Protein AF-A0A538PFQ9-F1 (afdb_monomer)

pLDDT: mean 81.39, std 15.21, range [42.59, 97.06]

Sequence (89 aa):
MSKTGTNLEQLRDQPDHELRQALARTRDDLFRLHLAQHTNQVTSSAALTEKRREIARILTILRARELGSETQGQKAQNKAQNRAKKAKS

Mean predicted aligned error: 8.91 Å

Foldseek 3Di:
DDPPQDDLVVLLQDDLVVLVVVLVVLVVVLVVQVVCVVVVNDPDPVSNVSSVVSNVSSVVSNVCVVVVVGDRNCVVVVVVVVVVVVVVD

Radius of gyration: 17.33 Å; Cα contacts (8 Å, |Δi|>4): 50; chains: 1; bounding box: 49×32×39 Å

Nearest PDB structures (foldseek):
  7m4v-assembly1_X  TM=9.881E-01  e=6.122E-03  Acinetobacter baumannii AB0057
  7n2u-assembly1_Lc  TM=9.915E-01  e=1.048E-02  Escherichia coli K-12
  6qul-assembly1_Z  TM=9.906E-01  e=1.253E-02  Escherichia coli
  5gae-assembly1_Z  TM=9.521E-01  e=9.871E-03  Escherichia coli
  5gag-assembly1_Z  TM=9.952E-01  e=1.591E-02  Escherichia coli

Structure (mmCIF, N/CA/C/O backbone):
data_AF-A0A538PFQ9-F1
#
_entry.id   AF-A0A538PFQ9-F1
#
loop_
_atom_site.group_PDB
_atom_site.id
_atom_site.type_symbol
_atom_site.label_atom_id
_atom_site.label_alt_id
_atom_site.label_comp_id
_atom_site.label_asym_id
_atom_site.label_entity_id
_atom_site.label_seq_id
_atom_site.pdbx_PDB_ins_code
_atom_site.Cartn_x
_atom_site.Cartn_y
_atom_site.Cartn_z
_atom_site.occupancy
_atom_site.B_iso_or_equiv
_atom_site.auth_seq_id
_atom_site.auth_comp_id
_atom_site.auth_asym_id
_atom_site.auth_atom_id
_atom_site.pdbx_PDB_model_num
ATOM 1 N N . MET A 1 1 ? 5.809 19.644 -4.430 1.00 43.59 1 MET A N 1
ATOM 2 C CA . MET A 1 1 ? 5.606 18.235 -4.025 1.00 43.59 1 MET A CA 1
ATOM 3 C C . MET A 1 1 ? 4.224 17.786 -4.475 1.00 43.59 1 MET A C 1
ATOM 5 O O . MET A 1 1 ? 3.270 17.929 -3.727 1.00 43.59 1 MET A O 1
ATOM 9 N N . SER A 1 2 ? 4.112 17.260 -5.690 1.00 42.59 2 SER A N 1
ATOM 10 C CA . SER A 1 2 ? 2.845 16.741 -6.218 1.00 42.59 2 SER A CA 1
ATOM 11 C C . SER A 1 2 ? 2.937 15.219 -6.238 1.00 42.59 2 SER A C 1
ATOM 13 O O . SER A 1 2 ? 3.451 14.638 -7.187 1.00 42.59 2 SER A O 1
ATOM 15 N N . LYS A 1 3 ? 2.556 14.557 -5.140 1.00 47.91 3 LYS A N 1
ATOM 16 C CA . LYS A 1 3 ? 2.502 13.086 -5.080 1.00 47.91 3 LYS A CA 1
ATOM 17 C C . LYS A 1 3 ? 1.146 12.619 -5.606 1.00 47.91 3 LYS A C 1
ATOM 19 O O . LYS A 1 3 ? 0.267 12.244 -4.838 1.00 47.91 3 LYS A O 1
ATOM 24 N N . THR A 1 4 ? 0.994 12.639 -6.923 1.00 49.34 4 THR A N 1
ATOM 25 C CA . THR A 1 4 ? -0.115 11.994 -7.636 1.00 49.34 4 THR A CA 1
ATOM 26 C C . THR A 1 4 ? 0.221 10.516 -7.829 1.00 49.34 4 THR A C 1
ATOM 28 O O . THR A 1 4 ? 0.504 10.065 -8.925 1.00 49.34 4 THR A O 1
ATOM 31 N N . GLY A 1 5 ? 0.275 9.776 -6.727 1.00 57.66 5 GLY A N 1
ATOM 32 C CA . GLY A 1 5 ? 0.437 8.327 -6.730 1.00 57.66 5 GLY A CA 1
ATOM 33 C C . GLY A 1 5 ? -0.340 7.814 -5.542 1.00 57.66 5 GLY A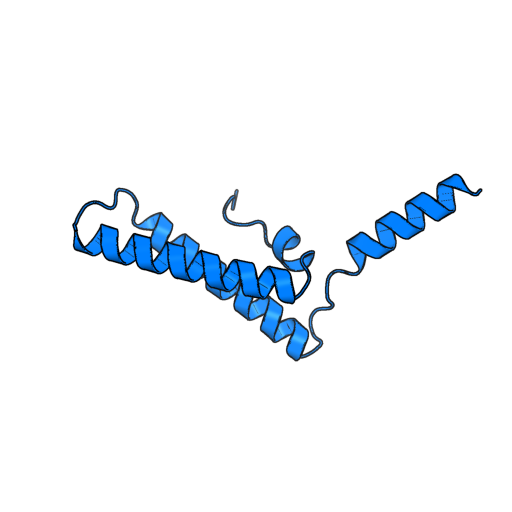 C 1
ATOM 34 O O . GLY A 1 5 ? 0.172 7.931 -4.430 1.00 57.66 5 GLY A O 1
ATOM 35 N N . THR A 1 6 ? -1.592 7.409 -5.784 1.00 62.50 6 THR A N 1
ATOM 36 C CA . THR A 1 6 ? -2.643 7.064 -4.801 1.00 62.50 6 THR A CA 1
ATOM 37 C C . THR A 1 6 ? -2.769 8.042 -3.628 1.00 62.50 6 THR A C 1
ATOM 39 O O . THR A 1 6 ? -1.994 8.025 -2.669 1.00 62.50 6 THR A O 1
ATOM 42 N N . ASN A 1 7 ? -3.781 8.911 -3.698 1.00 79.94 7 ASN A N 1
ATOM 43 C CA . ASN A 1 7 ? -4.087 9.858 -2.632 1.00 79.94 7 ASN A CA 1
ATOM 44 C C . ASN A 1 7 ? -4.386 9.085 -1.327 1.00 79.94 7 ASN A C 1
ATOM 46 O O . ASN A 1 7 ? -5.274 8.238 -1.273 1.00 79.94 7 ASN A O 1
ATOM 50 N N . LEU A 1 8 ? -3.608 9.367 -0.277 1.00 83.25 8 LEU A N 1
ATOM 51 C CA . LEU A 1 8 ? -3.703 8.687 1.019 1.00 83.25 8 LEU A CA 1
ATOM 52 C C . LEU A 1 8 ? -5.074 8.895 1.684 1.00 83.25 8 LEU A C 1
ATOM 54 O O . LEU A 1 8 ? -5.559 8.010 2.382 1.00 83.25 8 LEU A O 1
ATOM 58 N N . GLU A 1 9 ? -5.698 10.053 1.468 1.00 83.50 9 GLU A N 1
ATOM 59 C CA . GLU A 1 9 ? -7.030 10.360 1.994 1.00 83.50 9 GLU A CA 1
ATOM 60 C C . GLU A 1 9 ? -8.079 9.441 1.368 1.00 83.50 9 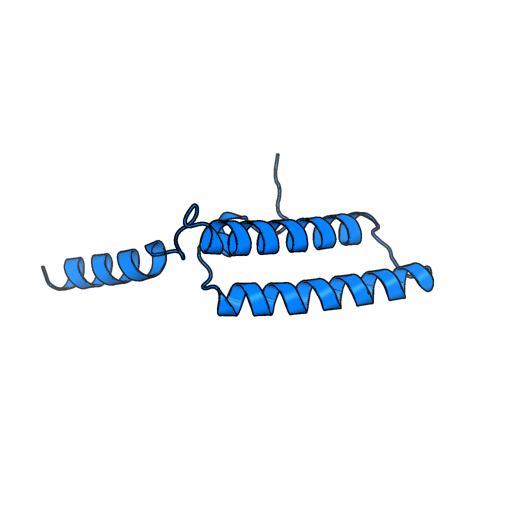GLU A C 1
ATOM 62 O O . GLU A 1 9 ? -8.910 8.897 2.087 1.00 83.50 9 GLU A O 1
ATOM 67 N N . GLN A 1 10 ? -7.970 9.169 0.062 1.00 85.25 10 GLN A N 1
ATOM 68 C CA . GLN A 1 10 ? -8.873 8.241 -0.624 1.00 85.25 10 GLN A CA 1
ATOM 69 C C . GLN A 1 10 ? -8.797 6.835 -0.022 1.00 85.25 10 GLN A C 1
ATOM 71 O O . GLN A 1 10 ? -9.832 6.237 0.245 1.00 85.25 10 GLN A O 1
ATOM 76 N N . LEU A 1 11 ? -7.590 6.327 0.263 1.00 88.00 11 LEU A N 1
ATOM 77 C CA . LEU A 1 11 ? -7.418 5.021 0.915 1.00 88.00 11 LEU A CA 1
ATOM 78 C C . LEU A 1 11 ? -8.022 5.002 2.331 1.00 88.00 11 LEU A C 1
ATOM 80 O O . LEU A 1 11 ? -8.627 4.016 2.744 1.00 88.00 11 LEU A O 1
ATOM 84 N N . ARG A 1 12 ? -7.891 6.096 3.087 1.00 88.25 12 ARG A N 1
ATOM 85 C CA . ARG A 1 12 ? -8.459 6.199 4.441 1.00 88.25 12 ARG A CA 1
ATOM 86 C C . ARG A 1 12 ? -9.983 6.249 4.457 1.00 88.25 12 ARG A C 1
ATOM 88 O O . ARG A 1 12 ? -10.582 5.784 5.426 1.00 88.25 12 ARG A O 1
ATOM 95 N N . ASP A 1 13 ? -10.596 6.781 3.409 1.00 87.56 13 ASP A N 1
ATOM 96 C CA . ASP A 1 13 ? -12.051 6.850 3.284 1.00 87.56 13 ASP A CA 1
ATOM 97 C C . ASP A 1 13 ? -12.677 5.502 2.874 1.00 87.56 13 ASP A C 1
ATOM 99 O O . ASP A 1 13 ? -13.870 5.293 3.096 1.00 87.56 13 ASP A O 1
ATOM 103 N N . GLN A 1 14 ? -11.891 4.562 2.334 1.00 88.25 14 GLN A N 1
ATOM 104 C CA . GLN A 1 14 ? -12.383 3.236 1.952 1.00 88.25 14 GLN A CA 1
ATOM 105 C C . GLN A 1 14 ? -12.613 2.311 3.160 1.00 88.25 14 GLN A C 1
ATOM 107 O O . GLN A 1 14 ? -11.826 2.321 4.115 1.00 88.25 14 GLN A O 1
ATOM 112 N N . PRO A 1 15 ? -13.645 1.448 3.130 1.00 90.06 15 PRO A N 1
ATOM 113 C CA . PRO A 1 15 ? -13.848 0.405 4.134 1.00 90.06 15 PRO A CA 1
ATOM 114 C C . PRO A 1 15 ? -12.789 -0.709 4.025 1.00 90.06 15 PRO A C 1
ATOM 116 O O . PRO A 1 15 ? -12.147 -0.884 2.989 1.00 90.06 15 PRO A O 1
ATOM 119 N N . ASP A 1 16 ? -12.612 -1.507 5.085 1.00 90.81 16 ASP A N 1
ATOM 120 C CA . ASP A 1 16 ? -11.545 -2.529 5.131 1.00 90.81 16 ASP A CA 1
ATOM 121 C C . ASP A 1 16 ? -11.633 -3.565 4.011 1.00 90.81 16 ASP A C 1
ATOM 123 O O . ASP A 1 16 ? -10.604 -4.023 3.516 1.00 90.81 16 ASP A O 1
ATOM 127 N N . HIS A 1 17 ? -12.843 -3.954 3.609 1.00 91.44 17 HIS A N 1
ATOM 128 C CA . HIS A 1 17 ? -13.021 -4.942 2.547 1.00 91.44 17 HIS A CA 1
ATOM 129 C C . HIS A 1 17 ? -12.540 -4.403 1.190 1.00 91.44 17 HIS A C 1
ATOM 131 O O . HIS A 1 17 ? -11.857 -5.119 0.458 1.00 91.44 17 HIS A O 1
ATOM 137 N N . GLU A 1 18 ? -12.814 -3.130 0.888 1.00 91.38 18 GLU A N 1
ATOM 138 C CA . GLU A 1 18 ? -12.304 -2.469 -0.315 1.00 91.38 18 GLU A CA 1
ATOM 139 C C . GLU A 1 18 ? -10.786 -2.315 -0.263 1.00 91.38 18 GLU A C 1
ATOM 141 O O . GLU A 1 18 ? -10.117 -2.601 -1.252 1.00 91.38 18 GLU A O 1
ATOM 146 N N . LEU A 1 19 ? -10.218 -1.950 0.893 1.00 92.81 19 LEU A N 1
ATOM 147 C CA . LEU A 1 19 ? -8.764 -1.875 1.064 1.00 92.81 19 LEU A CA 1
ATOM 148 C C . LEU A 1 19 ? -8.083 -3.229 0.847 1.00 92.81 19 LEU A C 1
ATOM 150 O O . LEU A 1 19 ? -7.037 -3.302 0.204 1.00 92.81 19 LEU A O 1
ATOM 154 N N . ARG A 1 20 ? -8.676 -4.319 1.342 1.00 94.81 20 ARG A N 1
ATOM 155 C CA . ARG A 1 20 ? -8.171 -5.682 1.108 1.00 94.81 20 ARG A CA 1
ATOM 156 C C . ARG A 1 20 ? -8.264 -6.072 -0.367 1.00 94.81 20 ARG A C 1
ATOM 158 O O . ARG A 1 20 ? -7.342 -6.700 -0.884 1.00 94.81 20 ARG A O 1
ATOM 165 N N . GLN A 1 21 ? -9.330 -5.671 -1.058 1.00 95.88 21 GLN A N 1
ATOM 166 C CA . GLN A 1 21 ? -9.459 -5.897 -2.496 1.00 95.88 21 GLN A CA 1
ATOM 167 C C . GLN A 1 21 ? -8.438 -5.073 -3.293 1.00 95.88 21 GLN A C 1
ATOM 169 O O . GLN A 1 21 ? -7.802 -5.605 -4.203 1.00 95.88 21 GLN A O 1
ATOM 174 N N . ALA A 1 22 ? -8.244 -3.802 -2.938 1.00 92.94 22 ALA A N 1
ATOM 175 C CA . ALA A 1 22 ? -7.229 -2.940 -3.531 1.00 92.94 22 ALA A CA 1
ATOM 176 C C . ALA A 1 22 ? -5.831 -3.539 -3.335 1.00 92.94 22 ALA A C 1
ATOM 178 O O . ALA A 1 22 ? -5.091 -3.680 -4.300 1.00 92.94 22 ALA A O 1
ATOM 179 N N . LEU A 1 23 ? -5.514 -4.014 -2.125 1.00 95.88 23 LEU A N 1
ATOM 180 C CA . LEU A 1 23 ? -4.253 -4.691 -1.822 1.00 95.88 23 LEU A CA 1
ATOM 181 C C . LEU A 1 23 ? -3.991 -5.893 -2.739 1.00 95.88 23 LEU A C 1
ATOM 183 O O . LEU A 1 23 ? -2.866 -6.060 -3.212 1.00 95.88 23 LEU A O 1
ATOM 187 N N . ALA A 1 24 ? -5.003 -6.732 -2.978 1.00 97.06 24 ALA A N 1
ATOM 188 C CA . ALA A 1 24 ? -4.880 -7.875 -3.880 1.00 97.06 24 ALA A CA 1
ATOM 189 C C . ALA A 1 24 ? -4.572 -7.417 -5.315 1.00 97.06 24 ALA A C 1
ATOM 191 O O . ALA A 1 24 ? -3.589 -7.859 -5.903 1.00 97.06 24 ALA A O 1
ATOM 192 N N . ARG A 1 25 ? -5.328 -6.438 -5.828 1.00 95.94 25 ARG A N 1
ATOM 193 C CA . ARG A 1 25 ? -5.113 -5.877 -7.172 1.00 95.94 25 ARG A CA 1
ATOM 194 C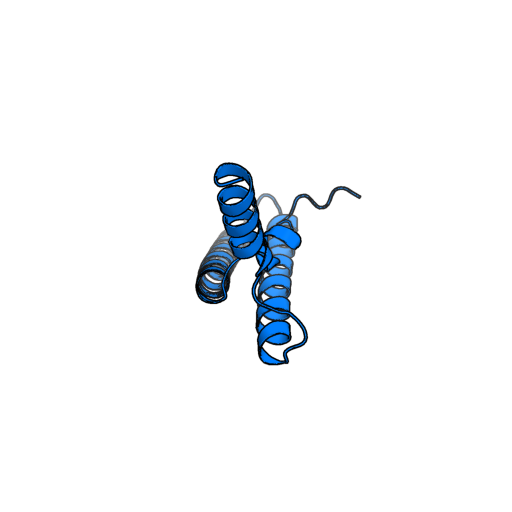 C . ARG A 1 25 ? -3.720 -5.261 -7.328 1.00 95.94 25 ARG A C 1
ATOM 196 O O . ARG A 1 25 ? -3.036 -5.536 -8.307 1.00 95.94 25 ARG A O 1
ATOM 203 N N . THR A 1 26 ? -3.265 -4.473 -6.354 1.00 94.81 26 THR A N 1
ATOM 204 C CA . THR A 1 26 ? -1.942 -3.832 -6.404 1.00 94.81 26 THR A CA 1
ATOM 205 C C . THR A 1 26 ? -0.807 -4.864 -6.350 1.00 94.81 26 THR A C 1
ATOM 207 O O . THR A 1 26 ? 0.245 -4.649 -6.954 1.00 94.81 26 THR A O 1
ATOM 210 N N . ARG A 1 27 ? -1.000 -6.002 -5.666 1.00 96.19 27 ARG A N 1
ATOM 211 C CA . ARG A 1 27 ? -0.044 -7.125 -5.681 1.00 96.19 27 ARG A CA 1
ATOM 212 C C . ARG A 1 27 ? 0.014 -7.813 -7.041 1.00 96.19 27 ARG A C 1
ATOM 214 O O . ARG A 1 27 ? 1.117 -8.066 -7.520 1.00 96.19 27 ARG A O 1
ATOM 221 N N . ASP A 1 28 ? -1.132 -8.050 -7.673 1.00 96.88 28 ASP A N 1
ATOM 222 C CA . ASP A 1 28 ? -1.186 -8.627 -9.021 1.00 96.88 28 ASP A CA 1
ATOM 223 C C . ASP A 1 28 ? -0.517 -7.704 -10.047 1.00 96.88 28 ASP A C 1
ATOM 225 O O . ASP A 1 28 ? 0.266 -8.153 -10.885 1.00 96.88 28 ASP A O 1
ATOM 229 N N . ASP A 1 29 ? -0.753 -6.394 -9.946 1.00 93.81 29 ASP A N 1
ATOM 230 C CA . ASP A 1 29 ? -0.073 -5.395 -10.772 1.00 93.81 29 ASP A CA 1
ATOM 231 C C . ASP A 1 29 ? 1.446 -5.428 -10.568 1.00 93.81 29 ASP A C 1
ATOM 233 O O . ASP A 1 29 ? 2.203 -5.389 -11.538 1.00 93.81 29 ASP A O 1
ATOM 237 N N . LEU A 1 30 ? 1.909 -5.527 -9.316 1.00 94.12 30 LEU A N 1
ATOM 238 C CA . LEU A 1 30 ? 3.336 -5.637 -9.020 1.00 94.12 30 LEU A CA 1
ATOM 239 C C . LEU A 1 30 ? 3.935 -6.923 -9.609 1.00 94.12 30 LEU A C 1
ATOM 241 O O . LEU A 1 30 ? 5.040 -6.882 -10.145 1.00 94.12 30 LEU A O 1
ATOM 245 N N . PHE A 1 31 ? 3.212 -8.044 -9.551 1.00 94.62 31 PHE A N 1
ATOM 246 C CA . PHE A 1 31 ? 3.638 -9.298 -10.171 1.00 94.62 31 PHE A CA 1
ATOM 247 C C . PHE A 1 31 ? 3.770 -9.163 -11.694 1.00 94.62 31 PHE A C 1
ATOM 249 O O . PHE A 1 31 ? 4.797 -9.542 -12.255 1.00 94.62 31 PHE A O 1
ATOM 256 N N . ARG A 1 32 ? 2.782 -8.552 -12.359 1.00 92.56 32 ARG A N 1
ATOM 257 C CA . ARG A 1 32 ? 2.837 -8.269 -13.805 1.00 92.56 32 ARG A CA 1
ATOM 258 C C . ARG A 1 32 ? 4.023 -7.377 -14.165 1.00 92.56 32 ARG A C 1
ATOM 260 O O . ARG A 1 32 ? 4.703 -7.643 -15.151 1.00 92.56 32 ARG A O 1
ATOM 267 N N . LEU A 1 33 ? 4.296 -6.351 -13.357 1.00 91.75 33 LEU A N 1
ATOM 268 C CA . LEU A 1 33 ? 5.448 -5.470 -13.554 1.00 91.75 33 LEU A CA 1
ATOM 269 C C . LEU A 1 33 ? 6.779 -6.205 -13.368 1.00 91.75 33 LEU A C 1
ATOM 271 O O . LEU A 1 33 ? 7.690 -5.986 -14.161 1.00 91.75 33 LEU A O 1
ATOM 275 N N . HIS A 1 34 ? 6.899 -7.095 -12.378 1.00 90.69 34 HIS A N 1
ATOM 276 C CA . HIS A 1 34 ? 8.084 -7.946 -12.250 1.00 90.69 34 HIS A CA 1
ATOM 277 C C . HIS A 1 34 ? 8.248 -8.856 -13.467 1.00 90.69 34 HIS A C 1
ATOM 279 O O . HIS A 1 34 ? 9.339 -8.918 -14.026 1.00 90.69 34 HIS A O 1
ATOM 285 N N . LEU A 1 35 ? 7.178 -9.513 -13.922 1.00 91.19 35 LEU A N 1
ATOM 286 C CA . LEU A 1 35 ? 7.240 -10.380 -15.099 1.00 91.19 35 LEU A CA 1
ATOM 287 C C . LEU A 1 35 ? 7.708 -9.603 -16.338 1.00 91.19 35 LEU A C 1
ATOM 289 O O . LEU A 1 35 ? 8.634 -10.032 -17.020 1.00 91.19 35 LEU A O 1
ATOM 293 N N . ALA A 1 36 ? 7.136 -8.423 -16.575 1.00 88.56 36 ALA A N 1
ATOM 294 C CA . ALA A 1 36 ? 7.531 -7.557 -17.680 1.00 88.56 36 ALA A CA 1
ATOM 295 C C . ALA A 1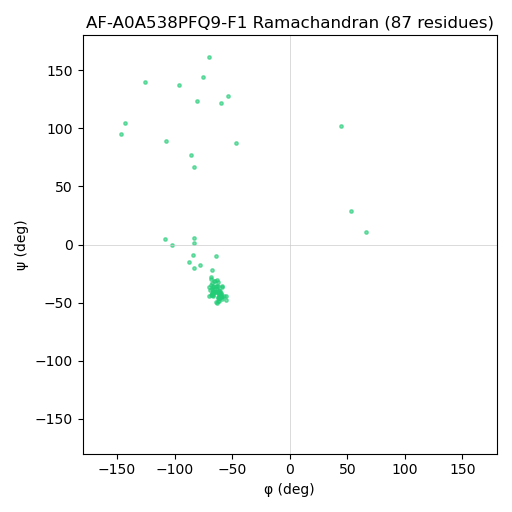 36 ? 8.977 -7.034 -17.540 1.00 88.56 36 ALA A C 1
ATOM 297 O O . ALA A 1 36 ? 9.663 -6.801 -18.540 1.00 88.56 36 ALA A O 1
ATOM 298 N N . GLN A 1 37 ? 9.461 -6.839 -16.307 1.00 88.19 37 GLN A N 1
ATOM 299 C CA . GLN A 1 37 ? 10.849 -6.455 -16.050 1.00 88.19 37 GLN A CA 1
ATOM 300 C C . GLN A 1 37 ? 11.798 -7.596 -16.422 1.00 88.19 37 GLN A C 1
ATOM 302 O O . GLN A 1 37 ? 12.815 -7.349 -17.062 1.00 88.19 37 GLN A O 1
ATOM 307 N N . HIS A 1 38 ? 11.451 -8.837 -16.075 1.00 85.56 38 HIS A N 1
ATOM 308 C CA . HIS A 1 38 ? 12.239 -10.014 -16.443 1.00 85.56 38 HIS A CA 1
ATOM 309 C C . HIS A 1 38 ? 12.313 -10.226 -17.958 1.00 85.56 38 HIS A C 1
ATOM 311 O O . HIS A 1 38 ? 13.329 -10.702 -18.454 1.00 85.56 38 HIS A O 1
ATOM 317 N N . THR A 1 39 ? 11.285 -9.825 -18.708 1.00 88.75 39 THR A N 1
ATOM 318 C CA . THR A 1 39 ? 11.307 -9.862 -20.177 1.00 88.75 39 THR A CA 1
ATOM 319 C C . THR A 1 39 ? 12.002 -8.652 -20.811 1.00 88.75 39 THR A C 1
ATOM 321 O O . THR A 1 39 ? 11.955 -8.517 -22.029 1.00 88.75 39 THR A O 1
ATOM 324 N N . ASN A 1 40 ? 12.613 -7.754 -20.021 1.00 79.88 40 ASN A N 1
ATOM 325 C CA . ASN A 1 40 ? 13.180 -6.471 -20.468 1.00 79.88 40 ASN A CA 1
ATOM 326 C C . ASN A 1 40 ? 12.190 -5.592 -21.262 1.00 79.88 40 ASN A C 1
ATOM 328 O O . ASN A 1 40 ? 12.590 -4.797 -22.107 1.00 79.88 40 ASN A O 1
ATOM 332 N N . GLN A 1 41 ? 10.888 -5.715 -20.984 1.00 75.56 41 GLN A N 1
ATOM 333 C CA . GLN A 1 41 ? 9.826 -4.951 -21.659 1.00 75.56 41 GLN A CA 1
ATOM 334 C C . GLN A 1 41 ? 9.302 -3.783 -20.807 1.00 75.56 41 GLN A C 1
ATOM 336 O O . GLN A 1 41 ? 8.411 -3.050 -21.233 1.00 75.56 41 GLN A O 1
ATOM 341 N N . VAL A 1 42 ? 9.832 -3.586 -19.594 1.00 73.25 42 VAL A N 1
ATOM 342 C CA . VAL A 1 42 ? 9.410 -2.488 -18.711 1.00 73.25 42 VAL A CA 1
ATOM 343 C C . VAL A 1 42 ? 10.076 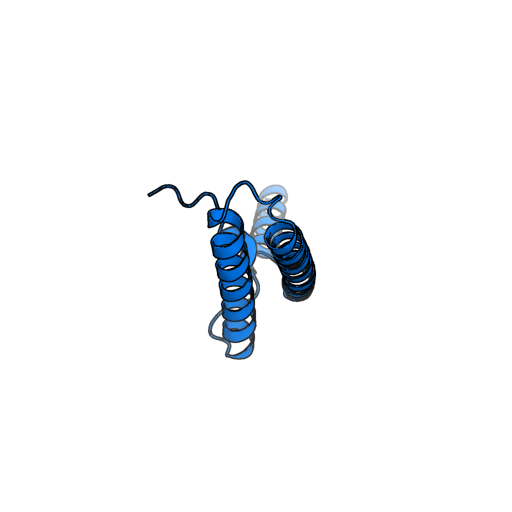-1.175 -19.101 1.00 73.25 42 VAL A C 1
ATOM 345 O O . VAL A 1 42 ? 11.294 -1.036 -19.067 1.00 73.25 42 VAL A O 1
ATOM 348 N N . THR A 1 43 ? 9.240 -0.174 -19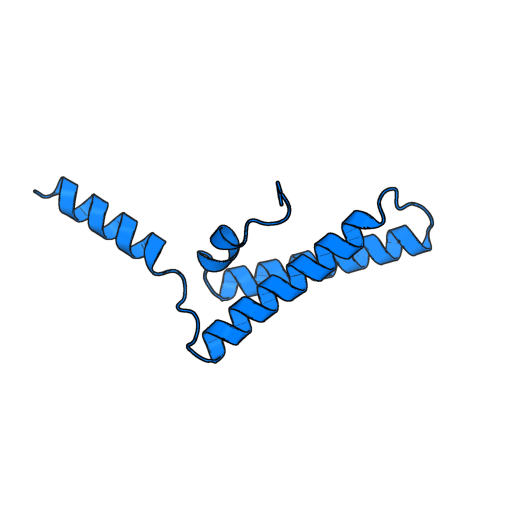.364 1.00 67.00 43 THR A N 1
ATOM 349 C CA . THR A 1 43 ? 9.636 1.201 -19.702 1.00 67.00 43 THR A CA 1
ATOM 350 C C . THR A 1 43 ? 9.839 2.106 -18.482 1.00 67.00 43 THR A C 1
ATOM 352 O O . THR A 1 43 ? 10.428 3.174 -18.616 1.00 67.00 43 THR A O 1
ATOM 355 N N . SER A 1 44 ? 9.364 1.724 -17.286 1.00 79.50 44 SER A N 1
ATOM 356 C CA . SER A 1 44 ? 9.434 2.575 -16.085 1.00 79.50 44 SER A CA 1
ATOM 357 C C . SER A 1 44 ? 9.696 1.790 -14.796 1.00 79.50 44 SER A C 1
ATOM 359 O O . SER A 1 4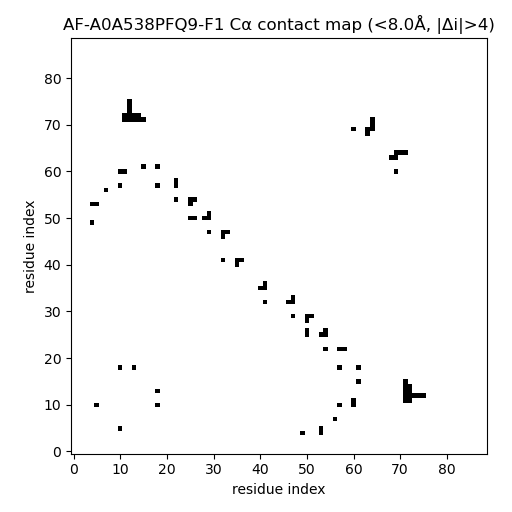4 ? 8.799 1.186 -14.208 1.00 79.50 44 SER A O 1
ATOM 361 N N . SER A 1 45 ? 10.931 1.866 -14.292 1.00 81.00 45 SER A N 1
ATOM 362 C CA . SER A 1 45 ? 11.323 1.323 -12.978 1.00 81.00 45 SER A CA 1
ATOM 363 C C . SER A 1 45 ? 10.671 2.066 -11.799 1.00 81.00 45 SER A C 1
ATOM 365 O O . SER A 1 45 ? 10.519 1.514 -10.703 1.00 81.00 45 SER A O 1
ATOM 367 N N . ALA A 1 46 ? 10.233 3.310 -12.022 1.00 87.69 46 ALA A N 1
ATOM 368 C CA . ALA A 1 46 ? 9.499 4.098 -11.038 1.00 87.69 46 ALA A CA 1
ATOM 369 C C . ALA A 1 46 ? 8.151 3.448 -10.686 1.00 87.69 46 ALA A C 1
ATOM 371 O O . ALA A 1 46 ? 7.775 3.448 -9.512 1.00 87.69 46 ALA A O 1
ATOM 372 N N . ALA A 1 47 ? 7.488 2.810 -11.659 1.00 87.38 47 ALA A N 1
ATOM 373 C CA . ALA A 1 47 ? 6.199 2.146 -11.465 1.00 87.38 47 ALA A CA 1
ATOM 374 C C . ALA A 1 47 ? 6.275 0.994 -10.447 1.00 87.38 47 ALA A C 1
ATOM 376 O O . ALA A 1 47 ? 5.400 0.866 -9.591 1.00 87.38 47 ALA A O 1
ATOM 377 N N . LEU A 1 48 ? 7.354 0.199 -10.451 1.00 90.31 48 LEU A N 1
ATOM 378 C CA . LEU A 1 48 ? 7.567 -0.834 -9.426 1.00 90.31 48 LEU A CA 1
ATOM 379 C C . LEU A 1 48 ? 7.672 -0.230 -8.026 1.00 90.31 48 LEU A C 1
ATOM 381 O O . LEU A 1 48 ? 7.103 -0.734 -7.056 1.00 90.31 48 LEU A O 1
ATOM 385 N N . THR A 1 49 ? 8.442 0.849 -7.901 1.00 90.62 49 THR A N 1
ATOM 386 C CA . THR A 1 49 ? 8.645 1.513 -6.611 1.00 90.62 49 THR A CA 1
ATOM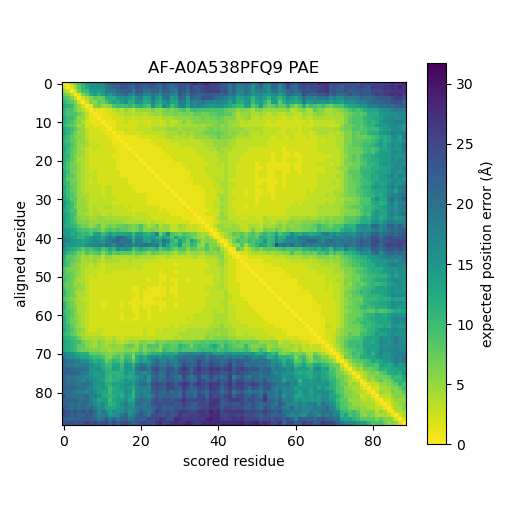 387 C C . THR A 1 49 ? 7.356 2.154 -6.112 1.00 90.62 49 THR A C 1
ATOM 389 O O . THR A 1 49 ? 7.074 2.101 -4.916 1.00 90.62 49 THR A O 1
ATOM 392 N N . GLU A 1 50 ? 6.549 2.703 -7.012 1.00 90.62 50 GLU A N 1
ATOM 393 C CA . GLU A 1 50 ? 5.230 3.233 -6.698 1.00 90.62 50 GLU A CA 1
ATOM 394 C C . GLU A 1 50 ? 4.274 2.144 -6.203 1.00 90.62 50 GLU A C 1
ATOM 396 O O . GLU A 1 50 ? 3.740 2.281 -5.102 1.00 90.62 50 GLU A O 1
ATOM 401 N N . LYS A 1 51 ? 4.150 1.022 -6.923 1.00 92.62 51 LYS A N 1
ATOM 402 C CA . LYS A 1 51 ? 3.291 -0.102 -6.512 1.00 92.62 51 LYS A CA 1
ATOM 403 C C . LYS A 1 51 ? 3.709 -0.699 -5.167 1.00 92.62 51 LYS A C 1
ATOM 405 O O . LYS A 1 51 ? 2.859 -0.963 -4.318 1.00 92.62 51 LYS A O 1
ATOM 410 N N . ARG A 1 52 ? 5.016 -0.827 -4.899 1.00 93.44 52 ARG A N 1
ATOM 411 C CA . ARG A 1 52 ? 5.519 -1.240 -3.570 1.00 93.44 52 ARG A CA 1
ATOM 412 C C . ARG A 1 52 ? 5.110 -0.265 -2.464 1.00 93.44 52 ARG A C 1
ATOM 414 O O . ARG A 1 52 ? 4.704 -0.694 -1.385 1.00 93.44 52 ARG A O 1
ATOM 421 N N . ARG A 1 53 ? 5.204 1.044 -2.719 1.00 93.62 53 ARG A N 1
ATOM 422 C CA . ARG A 1 53 ? 4.790 2.082 -1.758 1.00 93.62 53 ARG A CA 1
ATOM 423 C C . ARG A 1 53 ? 3.281 2.082 -1.536 1.00 93.62 53 ARG A C 1
ATOM 425 O O . ARG A 1 53 ? 2.848 2.287 -0.409 1.00 93.62 53 ARG A O 1
ATOM 432 N N . GLU A 1 54 ? 2.495 1.849 -2.578 1.00 93.44 54 GLU A N 1
ATOM 433 C CA . GLU A 1 54 ? 1.040 1.729 -2.494 1.00 93.44 54 GLU A CA 1
ATOM 434 C C . GLU A 1 54 ? 0.629 0.549 -1.599 1.00 93.44 54 GLU A C 1
ATOM 436 O O . GLU A 1 54 ? -0.126 0.746 -0.648 1.00 93.44 54 GLU A O 1
ATOM 441 N N . ILE A 1 55 ? 1.224 -0.634 -1.804 1.00 95.12 55 ILE A N 1
ATOM 442 C CA . ILE A 1 55 ? 1.030 -1.807 -0.931 1.00 95.12 55 ILE A CA 1
ATOM 443 C C . ILE A 1 55 ? 1.356 -1.464 0.525 1.00 95.12 55 ILE A C 1
ATOM 445 O O . ILE A 1 55 ? 0.564 -1.761 1.420 1.00 95.12 55 ILE A O 1
ATOM 449 N N . ALA A 1 56 ? 2.500 -0.816 0.769 1.00 95.81 56 ALA A N 1
ATOM 450 C CA . ALA A 1 56 ? 2.907 -0.434 2.117 1.00 95.81 56 ALA A CA 1
ATOM 451 C C . ALA A 1 56 ? 1.886 0.503 2.782 1.00 95.81 56 ALA A C 1
ATOM 453 O O . ALA A 1 56 ? 1.533 0.288 3.936 1.00 95.81 56 ALA A O 1
ATOM 454 N N . ARG A 1 57 ? 1.353 1.500 2.061 1.00 94.44 57 ARG A N 1
ATOM 455 C CA . ARG A 1 57 ? 0.327 2.411 2.601 1.00 94.44 57 ARG A CA 1
ATOM 456 C C . ARG A 1 57 ? -0.954 1.677 2.982 1.00 94.44 57 ARG A C 1
ATOM 458 O O . ARG A 1 57 ? -1.473 1.922 4.066 1.00 94.44 57 ARG A O 1
ATOM 465 N N . ILE A 1 58 ? -1.441 0.782 2.120 1.00 94.31 58 ILE A N 1
ATOM 466 C CA . ILE A 1 58 ? -2.662 0.009 2.388 1.00 94.31 58 ILE A CA 1
ATOM 467 C C . ILE A 1 58 ? -2.477 -0.864 3.634 1.00 94.31 58 ILE A C 1
ATOM 469 O O . ILE A 1 58 ? -3.328 -0.861 4.522 1.00 94.31 58 ILE A O 1
ATOM 473 N N . LEU A 1 59 ? -1.345 -1.568 3.733 1.00 95.62 59 LEU A N 1
ATOM 474 C CA . LEU A 1 59 ? -1.024 -2.394 4.899 1.00 95.62 59 LEU A CA 1
ATOM 475 C C . LEU A 1 59 ? -0.915 -1.563 6.179 1.00 95.62 59 LEU A C 1
ATOM 477 O O . LEU A 1 59 ? -1.435 -1.979 7.210 1.00 95.62 59 LEU A O 1
ATOM 481 N N . THR A 1 60 ? -0.293 -0.385 6.114 1.00 95.44 60 THR A N 1
ATOM 482 C CA . THR A 1 60 ? -0.197 0.520 7.264 1.00 95.44 60 THR A CA 1
ATOM 483 C C . THR A 1 60 ? -1.573 0.973 7.744 1.00 95.44 60 THR A C 1
ATOM 485 O O . THR A 1 60 ? -1.811 0.951 8.945 1.00 95.44 60 THR A O 1
ATOM 488 N N . ILE A 1 61 ? -2.489 1.336 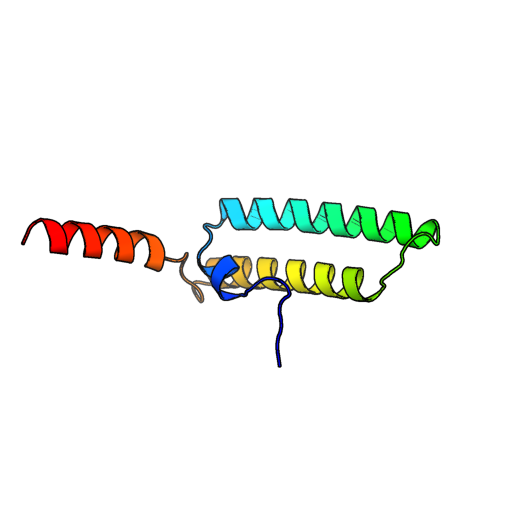6.841 1.00 93.19 61 ILE A N 1
ATOM 489 C CA . ILE A 1 61 ? -3.856 1.745 7.210 1.00 93.19 61 ILE A CA 1
ATOM 490 C C . ILE A 1 61 ? -4.610 0.577 7.848 1.00 93.19 61 ILE A C 1
ATOM 492 O O . ILE A 1 61 ? -5.167 0.728 8.932 1.00 93.19 61 ILE A O 1
ATOM 496 N N . LEU A 1 62 ? -4.588 -0.604 7.218 1.00 93.38 62 LEU A N 1
ATOM 497 C CA . LEU A 1 62 ? -5.228 -1.800 7.776 1.00 93.38 62 LEU A CA 1
ATOM 498 C C . LEU A 1 62 ? -4.679 -2.119 9.172 1.00 93.38 62 LEU A C 1
ATOM 500 O O . LEU A 1 62 ? -5.450 -2.348 10.099 1.00 93.38 62 LEU A O 1
ATOM 504 N N . ARG A 1 63 ? -3.356 -2.046 9.351 1.00 95.69 63 ARG A N 1
ATOM 505 C CA . ARG A 1 63 ? -2.719 -2.283 10.648 1.00 95.69 63 ARG A CA 1
ATOM 506 C C . ARG A 1 63 ? -3.067 -1.211 11.679 1.00 95.69 63 ARG A C 1
ATOM 508 O O . ARG A 1 63 ? -3.296 -1.535 12.839 1.00 95.69 63 ARG A O 1
ATOM 515 N N . ALA A 1 64 ? -3.114 0.056 11.281 1.00 93.12 64 ALA A N 1
ATOM 516 C CA . ALA A 1 64 ? -3.500 1.147 12.168 1.00 93.12 64 ALA A CA 1
ATOM 517 C C . ALA A 1 64 ? -4.956 1.004 12.638 1.00 93.12 64 ALA A C 1
ATOM 519 O O . ALA A 1 64 ? -5.243 1.283 13.800 1.00 93.12 64 ALA A O 1
ATOM 520 N N . ARG A 1 65 ? -5.851 0.512 11.770 1.00 92.25 65 ARG A N 1
ATOM 521 C CA . ARG A 1 65 ? -7.242 0.186 12.120 1.00 92.25 65 ARG A CA 1
ATOM 522 C C . ARG A 1 65 ? -7.336 -0.986 13.091 1.00 92.25 65 ARG A C 1
ATOM 524 O O . ARG A 1 65 ? -8.055 -0.889 14.078 1.00 92.25 65 ARG A O 1
ATOM 531 N N . GLU A 1 66 ? -6.558 -2.047 12.871 1.00 91.00 66 GLU A N 1
ATOM 532 C CA . GLU A 1 66 ? -6.451 -3.173 13.815 1.00 91.00 66 GLU A CA 1
ATOM 533 C C . GLU A 1 66 ? -5.966 -2.726 15.204 1.00 91.00 66 GLU A C 1
ATOM 535 O O . GLU A 1 66 ? -6.430 -3.240 16.216 1.00 91.00 66 GLU A O 1
ATOM 540 N N . LEU A 1 67 ? -5.052 -1.751 15.258 1.00 93.75 67 LEU A N 1
ATOM 541 C CA . LEU A 1 67 ? -4.526 -1.174 16.500 1.00 93.75 67 LEU A CA 1
ATOM 542 C C . LEU A 1 67 ? -5.423 -0.072 17.096 1.00 93.75 67 LEU A C 1
ATOM 544 O O . LEU A 1 67 ? -5.044 0.544 18.091 1.00 93.75 67 LEU A O 1
ATOM 548 N N . GLY A 1 68 ? -6.570 0.236 16.480 1.00 90.00 68 GLY A N 1
ATOM 549 C CA . GLY A 1 68 ? -7.474 1.308 16.915 1.00 90.00 68 GLY A CA 1
ATOM 550 C C . GLY A 1 68 ? -6.905 2.728 16.780 1.00 90.00 68 GLY A C 1
ATOM 551 O O . GLY A 1 68 ? -7.489 3.673 17.300 1.00 90.00 68 GLY A O 1
ATOM 552 N N . SER A 1 69 ? -5.772 2.894 16.091 1.00 85.94 69 SER A N 1
ATOM 553 C CA . SER A 1 69 ? -5.126 4.195 15.850 1.00 85.94 69 SER A CA 1
ATOM 554 C C . SER A 1 69 ? -5.726 4.944 14.655 1.00 85.94 69 SER A C 1
ATOM 556 O O . SER A 1 69 ? -5.573 6.158 14.546 1.00 85.94 69 SER A O 1
ATOM 558 N N . GLU A 1 70 ? -6.416 4.235 13.758 1.00 82.75 70 GLU A N 1
ATOM 559 C CA . GLU A 1 70 ? -7.238 4.825 12.702 1.00 82.75 70 GLU A CA 1
ATOM 560 C C . GLU A 1 70 ? -8.662 4.262 12.763 1.00 82.75 70 GLU A C 1
ATOM 562 O O . GLU A 1 70 ? -8.873 3.069 12.968 1.00 82.75 70 GLU A O 1
ATOM 567 N N . THR A 1 71 ? -9.655 5.118 12.543 1.00 74.50 71 THR A N 1
ATOM 568 C CA . THR A 1 71 ? -11.062 4.725 12.423 1.00 74.50 71 THR A CA 1
ATOM 569 C C . THR A 1 71 ? -11.423 4.572 10.948 1.00 74.50 71 THR A C 1
ATOM 571 O O . THR A 1 71 ? -11.034 5.404 10.124 1.00 74.50 71 THR A O 1
ATOM 574 N N . GLN A 1 72 ? -12.172 3.518 10.594 1.00 69.31 72 GLN A N 1
ATOM 575 C CA . GLN A 1 72 ? -12.739 3.385 9.246 1.00 69.31 72 GLN A CA 1
ATOM 576 C C . GLN A 1 72 ? -13.527 4.653 8.920 1.00 69.31 72 GLN A C 1
ATOM 578 O O . GLN A 1 72 ? -14.355 5.054 9.731 1.00 69.31 72 GLN A O 1
ATOM 583 N N . GLY A 1 73 ? -13.251 5.292 7.779 1.00 62.34 73 GLY A N 1
ATOM 584 C CA . GLY A 1 73 ? -13.723 6.637 7.445 1.00 62.34 73 GLY A CA 1
ATOM 585 C C . GLY A 1 73 ? -15.212 6.891 7.716 1.00 62.34 73 GLY A C 1
ATOM 586 O O . GLY A 1 73 ? -16.042 6.826 6.813 1.00 62.34 73 GLY A O 1
ATOM 587 N N . GLN A 1 74 ? -15.560 7.314 8.939 1.00 54.81 74 GLN A N 1
ATOM 588 C CA . GLN A 1 74 ? -16.911 7.768 9.293 1.00 54.81 74 GLN A CA 1
ATOM 589 C C . GLN A 1 74 ? -17.309 9.046 8.529 1.00 54.81 74 GLN A C 1
ATOM 591 O O . GLN A 1 74 ? -18.473 9.447 8.544 1.00 54.81 74 GLN A O 1
ATOM 596 N N . LYS A 1 75 ? -16.376 9.699 7.820 1.00 54.53 75 LYS A N 1
ATOM 597 C CA . LYS A 1 75 ? -16.629 10.947 7.086 1.00 54.53 75 LYS A CA 1
ATOM 598 C C . LYS A 1 75 ? -17.661 10.796 5.963 1.00 54.53 75 LYS A C 1
ATOM 600 O O . LYS A 1 75 ? -18.457 11.717 5.781 1.00 54.53 75 LYS A O 1
ATOM 605 N N . ALA A 1 76 ? -17.713 9.667 5.250 1.00 56.88 76 ALA A N 1
ATOM 606 C CA . ALA A 1 76 ? -18.690 9.469 4.171 1.00 56.88 76 ALA A CA 1
ATOM 607 C C . ALA A 1 76 ? -20.126 9.319 4.710 1.00 56.88 76 ALA A C 1
ATOM 609 O O . ALA A 1 76 ? -21.049 9.983 4.229 1.00 56.88 76 ALA A O 1
ATOM 610 N N . GLN A 1 77 ? -20.300 8.526 5.772 1.00 55.78 77 GLN A N 1
ATOM 611 C CA . GLN A 1 77 ? -21.592 8.337 6.438 1.00 55.78 77 GLN A CA 1
ATOM 612 C C . GLN A 1 77 ? -22.060 9.624 7.136 1.00 55.78 77 GLN A C 1
ATOM 614 O O . GLN A 1 77 ? -23.206 10.040 6.958 1.00 55.78 77 GLN A O 1
ATOM 619 N N . ASN A 1 78 ? -21.159 10.333 7.824 1.00 60.09 78 ASN A N 1
ATOM 620 C CA . ASN A 1 78 ? -21.480 11.595 8.498 1.00 60.09 78 ASN A CA 1
ATOM 621 C C . ASN A 1 78 ? -21.839 12.717 7.507 1.00 60.09 78 ASN A C 1
ATOM 623 O O . ASN A 1 78 ? -22.731 13.521 7.778 1.00 60.09 78 ASN A O 1
ATOM 627 N N . LYS A 1 79 ? -21.205 12.771 6.326 1.00 59.62 79 LYS A N 1
ATOM 628 C CA . LYS A 1 79 ? -21.530 13.761 5.282 1.00 59.62 79 LYS A CA 1
ATOM 629 C C . LYS A 1 79 ? -22.906 13.512 4.658 1.00 59.62 79 LYS A C 1
ATOM 631 O O . LYS A 1 79 ? -23.637 14.472 4.409 1.00 59.62 79 LYS A O 1
ATOM 636 N N . ALA A 1 80 ? -23.276 12.249 4.437 1.00 60.78 80 ALA A N 1
ATOM 637 C CA . ALA A 1 80 ? -24.603 11.877 3.944 1.00 60.78 80 ALA A CA 1
ATOM 638 C C . ALA A 1 80 ? -25.698 12.192 4.978 1.00 60.78 80 ALA A C 1
ATOM 640 O O . ALA A 1 80 ? -26.702 12.819 4.641 1.00 60.78 80 ALA A O 1
ATOM 641 N N . GLN A 1 81 ? -25.461 11.858 6.250 1.00 61.09 81 GLN A N 1
ATOM 642 C CA . GLN A 1 81 ? -26.381 12.165 7.348 1.00 61.09 81 GLN A CA 1
ATOM 643 C C . GLN A 1 81 ? -26.555 13.677 7.560 1.00 61.09 81 GLN A C 1
ATOM 645 O O . GLN A 1 81 ? -27.679 14.143 7.735 1.00 61.09 81 GLN A O 1
ATOM 650 N N . ASN A 1 82 ? -25.480 14.468 7.475 1.00 64.94 82 ASN A N 1
ATOM 651 C CA . ASN A 1 82 ? -25.566 15.926 7.612 1.00 64.94 82 ASN A CA 1
ATOM 652 C C . ASN A 1 82 ? -26.309 16.591 6.444 1.00 64.94 82 ASN A C 1
ATOM 654 O O . ASN A 1 82 ? -27.047 17.552 6.656 1.00 64.94 82 ASN A O 1
ATOM 658 N N . ARG A 1 83 ? -26.177 16.068 5.218 1.00 69.56 83 ARG A N 1
ATOM 659 C CA . ARG A 1 83 ? -26.964 16.541 4.065 1.00 69.56 83 ARG A CA 1
ATOM 660 C C . ARG A 1 83 ? -28.452 16.205 4.201 1.00 69.56 83 ARG A C 1
ATOM 662 O O . ARG A 1 83 ? -29.282 17.067 3.931 1.00 69.56 83 ARG A O 1
ATOM 669 N N . ALA A 1 84 ? -28.788 15.003 4.672 1.00 66.81 84 ALA A N 1
ATOM 670 C CA . ALA A 1 84 ? -30.177 14.591 4.895 1.00 66.81 84 ALA A CA 1
ATOM 671 C C . ALA A 1 84 ? -30.861 15.375 6.032 1.00 66.81 84 ALA A C 1
ATOM 673 O O . ALA A 1 84 ? -32.055 15.650 5.949 1.00 66.81 84 ALA A O 1
ATOM 674 N N . LYS A 1 85 ? -30.113 15.764 7.075 1.00 63.44 85 LYS A N 1
ATOM 675 C CA . LYS A 1 85 ? -30.617 16.613 8.168 1.00 63.44 85 LYS A CA 1
ATOM 676 C C . LYS A 1 85 ? -30.873 18.057 7.721 1.00 63.44 85 LYS A C 1
ATOM 678 O O . LYS A 1 85 ? -31.865 18.637 8.136 1.00 63.44 85 LYS A O 1
ATOM 683 N N . LYS A 1 86 ? -30.035 18.611 6.834 1.00 64.56 86 LYS A N 1
ATOM 684 C CA . LYS A 1 86 ? -30.215 19.965 6.274 1.00 64.56 86 LYS A CA 1
ATOM 685 C C . LYS A 1 86 ? -31.423 20.082 5.334 1.00 64.56 86 LYS A C 1
ATOM 687 O O . LYS A 1 86 ? -31.971 21.160 5.211 1.00 64.56 86 LYS A O 1
ATOM 692 N N . ALA A 1 87 ? -31.818 18.998 4.667 1.00 66.12 87 ALA A N 1
ATOM 693 C CA . ALA A 1 87 ? -32.969 18.985 3.757 1.00 66.12 87 ALA A CA 1
ATOM 694 C C . ALA A 1 87 ? -34.326 18.761 4.458 1.00 66.12 87 ALA A C 1
ATOM 696 O O . ALA A 1 87 ? -35.363 18.843 3.809 1.00 66.12 87 ALA A O 1
ATOM 697 N N . LYS A 1 88 ? -34.319 18.422 5.755 1.00 61.44 88 LYS A N 1
ATOM 698 C CA . LYS A 1 88 ? -35.516 18.214 6.592 1.00 61.44 88 LYS A CA 1
ATOM 699 C C . LYS A 1 88 ? -35.728 19.337 7.621 1.00 61.44 88 LYS A C 1
ATOM 701 O O . LYS A 1 88 ? -36.624 19.221 8.451 1.00 61.44 88 LYS A O 1
ATOM 706 N N . SER A 1 89 ? -34.890 20.373 7.574 1.00 55.16 89 SER A N 1
ATOM 707 C CA . SER A 1 89 ? -35.024 21.646 8.292 1.00 55.16 89 SER A CA 1
ATOM 708 C C . SER A 1 89 ? -35.338 22.742 7.289 1.00 55.16 89 SER A C 1
ATOM 710 O O . SER A 1 89 ? -35.903 23.752 7.750 1.00 55.16 89 SER A O 1
#

Solvent-accessible surface area (backbone atoms only — not comparable to full-atom values): 5232 Å² total; per-residue (Å²): 138,84,76,89,66,77,58,66,66,62,62,48,54,41,50,71,70,55,48,53,51,48,47,52,52,46,49,52,52,43,50,54,51,50,54,35,44,75,69,71,68,60,89,54,78,63,56,58,56,48,41,54,50,51,48,51,52,51,51,49,51,55,49,31,38,75,69,68,77,39,72,70,34,60,63,64,61,52,52,51,52,53,53,57,53,62,76,76,107

Secondary structure (DSSP, 8-state):
----SS-HHHHHHS-HHHHHHHHHHHHHHHHHHHHHHHTT--S-HHHHHHHHHHHHHHHHHHHHHHTTSS---HHHHHHHHHHHHHT--